Protein AF-A0A090RLM4-F1 (afdb_monomer)

Secondary structure (DSSP, 8-state):
---HHHHHHHHHHHHHS-SSPP-EEEES-BTTB--HHHHHHHHHHHHHTT---EEEEESS-B-SSSS-TTGGGTSSPP-HHHHHHHHHH-TTSEEEEESS--SHHHHHHHHTTSSEEE--HHHHH-HHHHHHHHHHHHHHTT-

Mean predicted aligned error: 5.36 Å

Foldseek 3Di:
DVCLLVLLVVLQVVVVPDPDADEEEDECEEDVGRDLVSNLVSVCSNCPSSVHQEYEYEQFYAYPPDDDPVCRQPPTDGDLVSQLVSCVVCVRGAYEYEHDDAAPVSQVV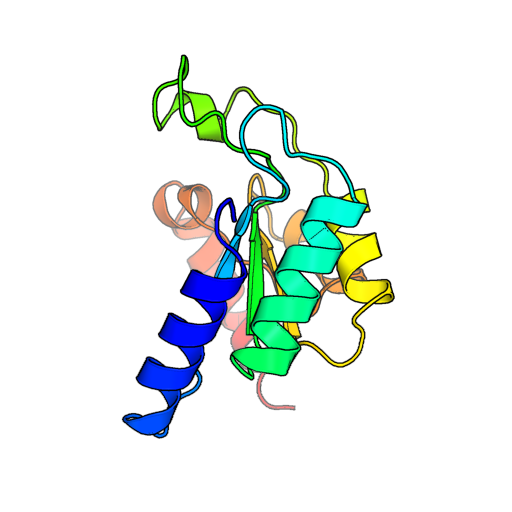SVVRHNYYDYDPNCVPPVVRVVVCCVVVVVVVPD

pLDDT: mean 90.66, std 17.16, range [28.94, 98.81]

Organism: NCBI:txid754436

Sequence (143 aa):
MGEAELVAQGVAAMREVVDIPVSVKTRIGIDDQDSYEFLTDFIGIVSEKGGCKDFTIHARKAWLSGLSPKENREIPPLDYPRVYQLKRDFPHLTMAINGGVKTMEEIEAHLQHMDGVMVGREAYQNLTCWLKSTSACLAAAIR

Radius of gyration: 16.02 Å; Cα contacts (8 Å, |Δi|>4): 186; chains: 1; bounding box: 34×42×39 Å

InterPro domains:
  IPR004653 tRNA-dihydrouridine(20/20a) synthase [PTHR42907] (1-138)
  IPR013785 Aldolase-type TIM barrel [G3DSA:3.20.20.70] (1-135)
  IPR035587 DUS-like, FMN-binding domain [PF01207] (1-126)
  IPR035587 DUS-like, FMN-binding domain [cd02801] (1-126)

Nearest PDB structures (foldseek):
  3b0u-assembly2_Y  TM=9.809E-01  e=3.619E-13  Thermus thermophilus HB8
  3b0p-assembly1_A  TM=9.594E-01  e=2.496E-10  Thermus thermophilus HB8
  4naf-assembly1_A  TM=6.477E-01  e=1.580E-03  Geobacillus kaustophilus HTA426
  4naf-assembly1_B  TM=6.322E-01  e=4.449E-03  Geobacillus kaustophilus HTA426
  6qky-assembly3_F  TM=3.518E-01  e=2.183E-03  Streptococcus pneumoniae

Solvent-accessible surface area (backbone atoms only — not comparable to full-atom values): 8134 Å² total; per-residue (Å²): 113,98,51,32,67,62,51,8,52,52,44,31,59,53,49,75,78,42,95,64,91,65,66,50,76,47,55,49,24,42,61,93,57,51,48,68,65,59,42,51,50,35,51,48,44,25,29,70,71,16,60,39,50,41,37,35,40,26,28,30,42,38,48,88,64,99,47,54,84,67,45,44,74,68,65,54,66,78,43,58,70,61,54,41,49,50,41,67,76,39,69,90,44,49,39,23,44,25,73,91,59,76,50,70,68,54,47,58,60,47,49,76,61,33,81,35,73,54,68,61,70,43,59,72,76,46,45,73,68,56,70,63,44,52,75,58,53,61,66,62,75,76,113

Structure (mmCIF, N/CA/C/O backbone):
data_AF-A0A090RLM4-F1
#
_entry.id   AF-A0A090RLM4-F1
#
loop_
_atom_site.group_PDB
_atom_site.id
_atom_site.type_symbol
_atom_site.label_atom_id
_atom_site.label_alt_id
_atom_site.label_comp_id
_atom_site.label_asym_id
_atom_site.label_entity_id
_atom_site.label_seq_id
_atom_site.pdbx_PDB_ins_code
_atom_site.Cartn_x
_atom_site.Cartn_y
_atom_site.Cartn_z
_atom_site.occupancy
_atom_site.B_iso_or_equiv
_atom_site.auth_seq_id
_atom_site.auth_comp_id
_atom_site.auth_asym_id
_atom_site.auth_atom_id
_atom_site.pdbx_PDB_model_num
ATOM 1 N N . MET A 1 1 ? -1.507 9.111 3.748 1.00 89.25 1 MET A N 1
ATOM 2 C CA . MET 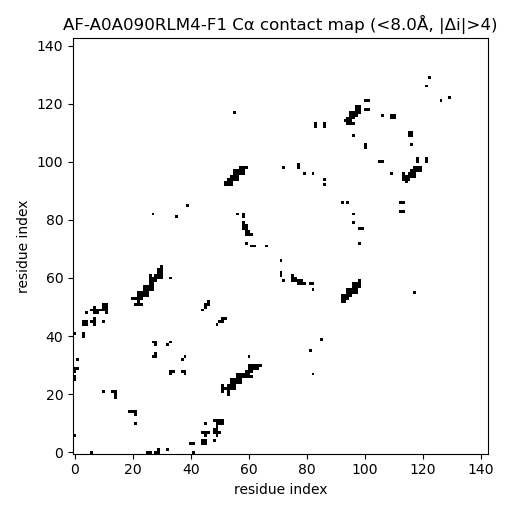A 1 1 ? -0.241 8.775 4.434 1.00 89.25 1 MET A CA 1
ATOM 3 C C . MET A 1 1 ? 0.229 9.908 5.320 1.00 89.25 1 MET A C 1
ATOM 5 O O . MET A 1 1 ? 0.384 9.647 6.495 1.00 89.25 1 MET A O 1
ATOM 9 N N . GLY A 1 2 ? 0.392 11.136 4.807 1.00 94.56 2 GLY A N 1
ATOM 10 C CA . GLY A 1 2 ? 0.899 12.263 5.612 1.00 94.56 2 GLY A CA 1
ATOM 11 C C . GLY A 1 2 ? 0.059 12.639 6.839 1.00 94.56 2 GLY A C 1
ATOM 12 O O . GLY A 1 2 ? 0.576 13.256 7.755 1.00 94.56 2 GLY A O 1
ATOM 13 N N . GLU A 1 3 ? -1.210 12.227 6.885 1.00 97.12 3 GLU A N 1
ATOM 14 C CA . GLU A 1 3 ? -2.111 12.465 8.017 1.00 97.12 3 GLU A CA 1
ATOM 15 C C . GLU A 1 3 ? -2.788 11.150 8.436 1.00 97.12 3 GLU A C 1
ATOM 17 O O . GLU A 1 3 ? -3.946 10.893 8.105 1.00 97.12 3 GLU A O 1
ATOM 22 N N . ALA A 1 4 ? -2.045 10.258 9.099 1.00 98.06 4 ALA A N 1
ATOM 23 C CA . ALA A 1 4 ? -2.534 8.925 9.477 1.00 98.06 4 ALA A CA 1
ATOM 24 C C . ALA A 1 4 ? -3.799 8.974 10.357 1.00 98.06 4 ALA A C 1
ATOM 26 O O . ALA A 1 4 ? -4.753 8.241 10.102 1.00 98.06 4 ALA A O 1
ATOM 27 N N . GLU A 1 5 ? -3.836 9.880 11.339 1.00 98.50 5 GLU A N 1
ATOM 28 C CA . GLU A 1 5 ? -4.982 10.071 12.241 1.00 98.50 5 GLU A CA 1
ATOM 29 C C . GLU A 1 5 ? -6.250 10.487 11.490 1.00 98.50 5 GLU A C 1
ATOM 31 O O . GLU A 1 5 ? -7.321 9.930 11.724 1.00 98.50 5 GLU A O 1
ATOM 36 N N . LEU A 1 6 ? -6.127 11.423 10.543 1.00 98.62 6 LEU A N 1
ATOM 37 C CA . LEU A 1 6 ? -7.262 11.872 9.739 1.00 98.62 6 LEU A CA 1
ATOM 38 C C . LEU A 1 6 ? -7.799 10.734 8.863 1.00 98.62 6 LEU A C 1
ATOM 40 O O . LEU A 1 6 ? -9.011 10.556 8.741 1.00 98.62 6 LEU A O 1
ATOM 44 N N . VAL A 1 7 ? -6.907 9.921 8.288 1.00 98.56 7 VAL A N 1
ATOM 45 C CA . VAL A 1 7 ? -7.312 8.728 7.530 1.00 98.56 7 VAL A CA 1
ATOM 46 C C . VAL A 1 7 ? -8.046 7.736 8.432 1.00 98.56 7 VAL A C 1
ATOM 48 O O . VAL A 1 7 ? -9.090 7.226 8.033 1.00 98.56 7 VAL A O 1
ATOM 51 N N . ALA A 1 8 ? -7.549 7.481 9.644 1.00 98.75 8 ALA A N 1
ATOM 52 C CA . ALA A 1 8 ? -8.196 6.573 10.586 1.00 98.75 8 ALA A CA 1
ATOM 53 C C . ALA A 1 8 ? -9.603 7.050 10.978 1.00 98.75 8 ALA A C 1
ATOM 55 O O . ALA A 1 8 ? -10.542 6.256 10.946 1.00 98.75 8 ALA A O 1
ATOM 56 N N . GLN A 1 9 ? -9.768 8.346 11.262 1.00 98.69 9 GLN A N 1
ATOM 57 C CA . GLN A 1 9 ? -11.076 8.954 11.534 1.00 98.69 9 GLN A CA 1
ATOM 58 C C . GLN A 1 9 ? -12.030 8.798 10.345 1.00 98.69 9 GLN A C 1
ATOM 60 O O . GLN A 1 9 ? -13.179 8.400 10.526 1.00 98.69 9 GLN A O 1
ATOM 65 N N . GLY A 1 10 ? -11.548 9.043 9.123 1.00 98.69 10 GLY A N 1
ATOM 66 C CA . GLY A 1 10 ? -12.342 8.848 7.910 1.00 98.69 10 GLY A CA 1
ATOM 67 C C . GLY A 1 10 ? -12.785 7.395 7.721 1.00 98.69 10 GLY A C 1
ATOM 68 O O . GLY A 1 10 ? -13.945 7.143 7.401 1.00 98.69 10 GLY A O 1
ATOM 69 N N . VAL A 1 11 ? -11.891 6.429 7.954 1.00 98.69 11 VAL A N 1
ATOM 70 C CA . VAL A 1 11 ? -12.230 4.999 7.871 1.00 98.69 11 VAL A CA 1
ATOM 71 C C . VAL A 1 11 ? -13.247 4.600 8.938 1.00 98.69 11 VAL A C 1
ATOM 73 O O . VAL A 1 11 ? -14.210 3.911 8.605 1.00 98.69 11 VAL A O 1
ATOM 76 N N . ALA A 1 12 ? -13.075 5.048 10.184 1.00 98.62 12 ALA A N 1
ATOM 77 C CA . ALA A 1 12 ? -14.036 4.789 11.254 1.00 98.62 12 ALA A CA 1
ATOM 78 C C . ALA A 1 12 ? -15.427 5.334 10.892 1.00 98.62 12 ALA A C 1
ATOM 80 O O . ALA A 1 12 ? -16.394 4.577 10.900 1.00 98.62 12 ALA A O 1
ATOM 81 N N . ALA A 1 13 ? -15.506 6.594 10.457 1.00 98.69 13 ALA A N 1
ATOM 82 C CA . ALA A 1 13 ? -16.765 7.229 10.073 1.00 98.69 13 ALA A CA 1
ATOM 83 C C . ALA A 1 13 ? -17.457 6.517 8.896 1.00 98.69 13 ALA A C 1
ATOM 85 O O . ALA A 1 13 ? -18.674 6.359 8.898 1.00 98.69 13 ALA A O 1
ATOM 86 N N . MET A 1 14 ? -16.699 6.043 7.896 1.00 98.69 14 MET A N 1
ATOM 87 C CA . MET A 1 14 ? -17.265 5.239 6.805 1.00 98.69 14 MET A CA 1
ATOM 88 C C . MET A 1 14 ? -17.836 3.913 7.319 1.00 98.69 14 MET A C 1
ATOM 90 O O . MET A 1 14 ? -18.934 3.535 6.923 1.00 98.69 14 MET A O 1
ATOM 94 N N . ARG A 1 15 ? -17.115 3.219 8.209 1.00 97.88 15 ARG A N 1
ATOM 95 C CA . ARG A 1 15 ? -17.534 1.926 8.777 1.00 97.88 15 ARG A CA 1
ATOM 96 C C . ARG A 1 15 ? -18.745 2.030 9.699 1.00 97.88 15 ARG A C 1
ATOM 98 O O . ARG A 1 15 ? -19.473 1.057 9.827 1.00 97.88 15 ARG A O 1
ATOM 105 N N . GLU A 1 16 ? -18.970 3.178 10.330 1.00 98.12 16 GLU A N 1
ATOM 106 C CA . GLU A 1 16 ? -20.150 3.403 11.176 1.00 98.12 16 GLU A CA 1
ATOM 107 C C . GLU A 1 16 ? -21.466 3.402 10.389 1.00 98.12 16 GLU A C 1
ATOM 109 O O . GLU A 1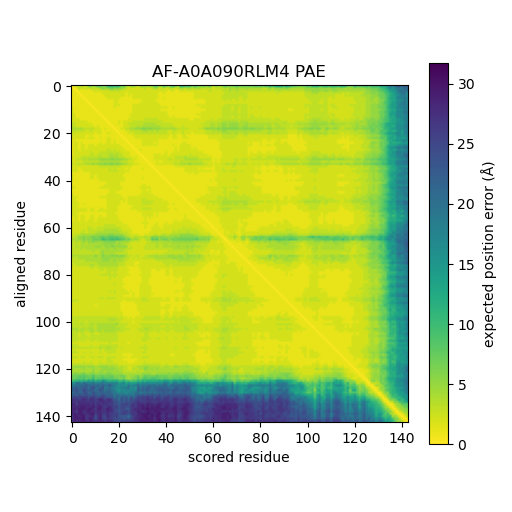 16 ? -22.523 3.158 10.968 1.00 98.12 16 GLU A O 1
ATOM 114 N N . VAL A 1 17 ? -21.419 3.674 9.081 1.00 98.31 17 VAL A N 1
ATOM 115 C CA . VAL A 1 17 ? -22.622 3.860 8.252 1.00 98.31 17 VAL A CA 1
ATOM 116 C C . VAL A 1 17 ? -22.803 2.796 7.169 1.00 98.31 17 VAL A C 1
ATOM 118 O O . VAL A 1 17 ? -23.759 2.880 6.397 1.00 98.31 17 VAL A O 1
ATOM 121 N N . VAL A 1 18 ? -21.911 1.801 7.087 1.00 98.00 18 VAL A N 1
ATOM 122 C CA . VAL A 1 18 ? -22.005 0.705 6.111 1.00 98.00 18 VAL A CA 1
ATOM 123 C C . VAL A 1 18 ? -21.706 -0.651 6.748 1.00 98.00 18 VAL A C 1
ATOM 125 O O . VAL A 1 18 ? -20.807 -0.774 7.572 1.00 98.00 18 VAL A O 1
ATOM 128 N N . ASP A 1 19 ? -22.397 -1.693 6.282 1.00 96.75 19 ASP A N 1
ATOM 129 C CA . ASP A 1 19 ? -22.150 -3.080 6.710 1.00 96.75 19 ASP A CA 1
ATOM 130 C C . ASP A 1 19 ? -21.083 -3.798 5.861 1.00 96.75 19 ASP A C 1
ATOM 132 O O . ASP A 1 19 ? -20.649 -4.904 6.184 1.00 96.75 19 ASP A O 1
ATOM 136 N N . ILE A 1 20 ? -20.666 -3.194 4.742 1.00 96.88 20 ILE A N 1
ATOM 137 C CA . ILE A 1 20 ? -19.645 -3.760 3.854 1.00 96.88 20 ILE A CA 1
ATOM 138 C C . ILE A 1 20 ? -18.225 -3.424 4.341 1.00 96.88 20 ILE A C 1
ATOM 140 O O . ILE A 1 20 ? -18.014 -2.371 4.946 1.00 96.88 20 ILE A O 1
ATOM 144 N N . PRO A 1 21 ? -17.216 -4.264 4.045 1.00 94.81 21 PRO A N 1
ATOM 145 C CA . PRO A 1 21 ? -15.837 -3.961 4.412 1.00 94.81 21 PRO A CA 1
ATOM 146 C C . PRO A 1 21 ? -15.337 -2.645 3.801 1.00 94.81 21 PRO A C 1
ATOM 148 O O . PRO A 1 21 ? -15.489 -2.396 2.603 1.00 94.81 21 PRO A O 1
ATOM 151 N N . VAL A 1 22 ? -14.675 -1.827 4.622 1.00 97.94 22 VAL A N 1
ATOM 152 C CA . VAL A 1 22 ? -13.955 -0.622 4.188 1.00 97.94 22 VAL A CA 1
ATOM 153 C C . VAL A 1 22 ? -12.460 -0.933 4.184 1.00 97.94 22 VAL A C 1
ATOM 155 O O . VAL A 1 22 ? -11.878 -1.218 5.229 1.00 97.94 22 VAL A O 1
ATOM 158 N N . SER A 1 23 ? -11.846 -0.872 3.001 1.00 98.00 23 SER A N 1
ATOM 159 C CA . SER A 1 23 ? -10.419 -1.157 2.788 1.00 98.00 23 SER A CA 1
ATOM 160 C C . SER A 1 23 ? -9.616 0.109 2.482 1.00 98.00 23 SER A C 1
ATOM 162 O O . SER A 1 23 ? -10.163 1.074 1.941 1.00 98.00 23 SER A O 1
ATOM 164 N N . VAL A 1 24 ? -8.304 0.086 2.731 1.00 98.69 24 VAL A N 1
ATOM 165 C CA . VAL A 1 24 ? -7.397 1.197 2.399 1.00 98.69 24 VAL A CA 1
ATOM 166 C C . VAL A 1 24 ? -6.358 0.773 1.368 1.00 98.69 24 VAL A C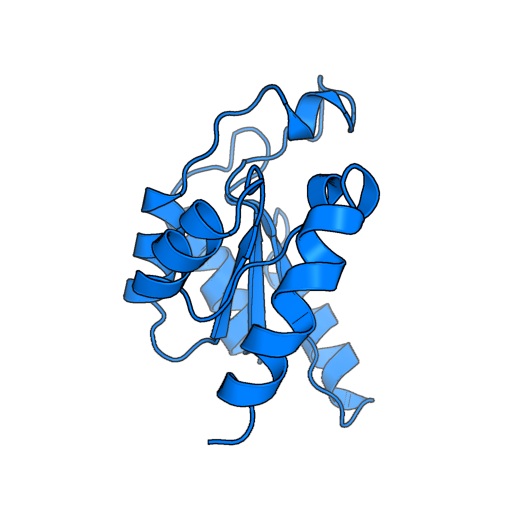 1
ATOM 168 O O . VAL A 1 24 ? -5.589 -0.166 1.563 1.00 98.69 24 VAL A O 1
ATOM 171 N N . LYS A 1 25 ? -6.264 1.527 0.270 1.00 98.56 25 LYS A N 1
ATOM 172 C CA . LYS A 1 25 ? -5.173 1.399 -0.701 1.00 98.56 25 LYS A CA 1
ATOM 173 C C . LYS A 1 25 ? -4.175 2.534 -0.524 1.00 98.56 25 LYS A C 1
ATOM 175 O O . LYS A 1 25 ? -4.541 3.701 -0.631 1.00 98.56 25 LYS A O 1
ATOM 180 N N . THR A 1 26 ? -2.906 2.200 -0.323 1.00 98.31 26 THR A N 1
ATOM 181 C CA . THR A 1 26 ? -1.850 3.189 -0.067 1.00 98.31 26 THR A CA 1
ATOM 182 C C . THR A 1 26 ? -0.554 2.867 -0.814 1.00 98.31 26 THR A C 1
ATOM 184 O O . THR A 1 26 ? -0.466 1.882 -1.550 1.00 98.31 26 THR A O 1
ATOM 187 N N . ARG A 1 27 ? 0.441 3.743 -0.683 1.00 98.31 27 ARG A N 1
ATOM 188 C CA . ARG A 1 27 ? 1.828 3.555 -1.127 1.00 98.31 27 ARG A CA 1
ATOM 189 C C . ARG A 1 27 ? 2.722 3.222 0.071 1.00 98.31 27 ARG A C 1
ATOM 191 O O . ARG A 1 27 ? 2.264 3.240 1.205 1.00 98.31 27 ARG A O 1
ATOM 198 N N . ILE A 1 28 ? 3.990 2.917 -0.187 1.00 98.50 28 ILE A N 1
ATOM 199 C CA . ILE A 1 28 ? 4.987 2.623 0.864 1.00 98.50 28 ILE A CA 1
ATOM 200 C C . ILE A 1 28 ? 5.677 3.871 1.442 1.00 98.50 28 ILE A C 1
ATOM 202 O O . ILE A 1 28 ? 6.553 3.744 2.288 1.00 98.50 28 ILE A O 1
ATOM 206 N N . GLY A 1 29 ? 5.321 5.064 0.961 1.00 98.12 29 GLY A N 1
ATOM 207 C CA . GLY A 1 29 ? 5.893 6.338 1.393 1.00 98.12 29 GLY A CA 1
ATOM 208 C C . GLY A 1 29 ? 5.429 7.500 0.515 1.00 98.12 29 GLY A C 1
ATOM 209 O O . GLY A 1 29 ? 4.895 7.278 -0.584 1.00 98.12 29 GLY A O 1
ATOM 210 N N . ILE A 1 30 ? 5.643 8.726 0.986 1.00 97.50 30 ILE A N 1
ATOM 211 C CA . ILE A 1 30 ? 5.392 9.974 0.253 1.00 97.50 30 ILE A CA 1
ATOM 212 C C . ILE A 1 30 ? 6.559 10.945 0.443 1.00 97.50 30 ILE A C 1
ATOM 214 O O . ILE A 1 30 ? 7.023 11.101 1.563 1.00 97.50 30 ILE A O 1
ATOM 218 N N . ASP A 1 31 ? 7.014 11.601 -0.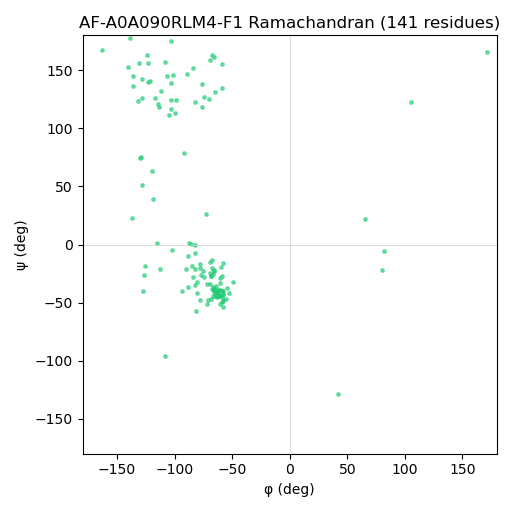626 1.00 95.88 31 ASP A N 1
ATOM 219 C CA . ASP A 1 31 ? 8.136 12.554 -0.603 1.00 95.88 31 ASP A CA 1
ATOM 220 C C . ASP A 1 31 ? 9.291 12.028 0.269 1.00 95.88 31 ASP A C 1
ATOM 222 O O . ASP A 1 31 ? 9.672 10.874 0.106 1.00 95.88 31 ASP A O 1
ATOM 226 N N . ASP A 1 32 ? 9.816 12.792 1.224 1.00 95.06 32 ASP A N 1
ATOM 227 C CA . ASP A 1 32 ? 10.897 12.340 2.118 1.00 95.06 32 ASP A CA 1
ATOM 228 C C . ASP A 1 32 ? 10.415 11.502 3.322 1.00 95.06 32 ASP A C 1
ATOM 230 O O . ASP A 1 32 ? 11.215 11.026 4.123 1.00 95.06 32 ASP A O 1
ATOM 234 N N . GLN A 1 33 ? 9.104 11.282 3.449 1.00 96.12 33 GLN A N 1
ATOM 235 C CA . GLN A 1 33 ? 8.504 10.386 4.439 1.00 96.12 33 GLN A CA 1
ATOM 236 C C . GLN A 1 33 ? 8.349 8.981 3.839 1.00 96.12 33 GLN A C 1
ATOM 238 O O . GLN A 1 33 ? 7.276 8.574 3.379 1.00 96.12 33 GLN A O 1
ATOM 243 N N . ASP A 1 34 ? 9.450 8.234 3.798 1.00 95.62 34 ASP A N 1
ATOM 244 C CA . ASP A 1 34 ? 9.504 6.887 3.221 1.00 95.62 34 ASP A CA 1
ATOM 245 C C . ASP A 1 34 ? 10.295 5.875 4.063 1.00 95.62 34 ASP A C 1
ATOM 247 O O . ASP A 1 34 ? 10.733 4.844 3.543 1.00 95.62 34 ASP A O 1
ATOM 251 N N . SER A 1 35 ? 10.449 6.126 5.365 1.00 98.12 35 SER A N 1
ATOM 252 C CA . SER A 1 35 ? 11.012 5.138 6.287 1.00 98.12 35 SER A CA 1
ATOM 253 C C . SER A 1 35 ? 10.058 3.953 6.485 1.00 98.12 35 SER A C 1
ATOM 255 O O . SER A 1 35 ? 8.853 4.033 6.233 1.00 98.12 35 SER A O 1
ATOM 257 N N . TYR A 1 36 ? 10.603 2.818 6.931 1.00 98.50 36 TYR A N 1
ATOM 258 C CA . TYR A 1 36 ? 9.771 1.662 7.268 1.00 98.50 36 TYR A CA 1
ATOM 259 C C . TYR A 1 36 ? 8.869 1.947 8.475 1.00 98.50 36 TYR A C 1
ATOM 261 O O . TYR A 1 36 ? 7.688 1.629 8.423 1.00 98.50 36 TYR A O 1
ATOM 269 N N . GLU A 1 37 ? 9.402 2.630 9.491 1.00 98.56 37 GLU A N 1
ATOM 270 C CA . GLU A 1 37 ? 8.660 3.093 10.671 1.00 98.56 37 GLU A CA 1
ATOM 271 C C . GLU A 1 37 ? 7.452 3.955 10.282 1.00 98.56 37 GLU A C 1
ATOM 273 O O . GLU A 1 37 ? 6.332 3.675 10.693 1.00 98.56 37 GLU A O 1
A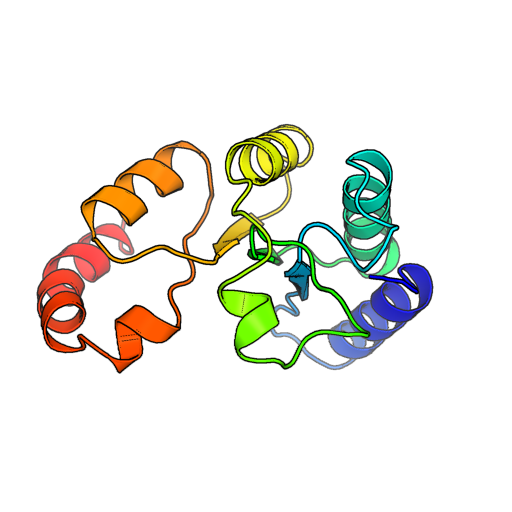TOM 278 N N . PHE A 1 38 ? 7.637 4.916 9.371 1.00 98.50 38 PHE A N 1
ATOM 279 C CA . PHE A 1 38 ? 6.539 5.744 8.867 1.00 98.50 38 PHE A CA 1
ATOM 280 C C . PHE A 1 38 ? 5.414 4.909 8.234 1.00 98.50 38 PHE A C 1
ATOM 282 O O . PHE A 1 38 ? 4.227 5.194 8.414 1.00 98.50 38 PHE A O 1
ATOM 289 N N . LEU A 1 39 ? 5.774 3.864 7.484 1.00 98.62 39 LEU A N 1
ATOM 290 C CA . LEU A 1 39 ? 4.802 2.951 6.890 1.00 98.62 39 LEU A CA 1
ATOM 291 C C . LEU A 1 39 ? 4.090 2.112 7.959 1.00 98.62 39 LEU A C 1
ATOM 293 O O . LEU A 1 39 ? 2.865 1.994 7.902 1.00 98.62 39 LEU A O 1
ATOM 297 N N . THR A 1 40 ? 4.820 1.533 8.913 1.00 98.69 40 THR A N 1
ATOM 298 C CA . THR A 1 40 ? 4.228 0.703 9.971 1.00 98.69 40 THR A CA 1
ATOM 299 C C . THR A 1 40 ? 3.332 1.516 10.897 1.00 98.69 40 THR A C 1
ATOM 301 O O . THR A 1 40 ? 2.243 1.049 11.221 1.00 98.69 40 THR A O 1
ATOM 304 N N . ASP A 1 41 ? 3.716 2.749 11.231 1.00 98.56 41 ASP A N 1
ATOM 305 C CA . ASP A 1 41 ? 2.912 3.667 12.042 1.00 98.56 41 ASP A CA 1
ATOM 306 C C . ASP A 1 41 ? 1.604 4.017 11.338 1.00 98.56 41 ASP A C 1
ATOM 308 O O . ASP A 1 41 ? 0.527 3.940 11.930 1.00 98.56 41 ASP A O 1
ATOM 312 N N . PHE A 1 42 ? 1.670 4.333 10.039 1.00 98.81 42 PHE A N 1
ATOM 313 C CA . PHE A 1 42 ? 0.474 4.593 9.243 1.00 98.81 42 PHE A CA 1
ATOM 314 C C . PHE A 1 42 ? -0.484 3.391 9.251 1.00 98.81 42 PHE A C 1
ATOM 316 O O . PHE A 1 42 ? -1.687 3.562 9.454 1.00 98.81 42 PHE A O 1
ATOM 323 N N . ILE A 1 43 ? 0.035 2.179 9.036 1.00 98.75 43 ILE A N 1
ATOM 324 C CA . ILE A 1 43 ? -0.777 0.954 9.013 1.00 98.75 43 ILE A CA 1
ATOM 325 C C . ILE A 1 43 ? -1.366 0.657 10.394 1.00 98.75 43 ILE A C 1
ATOM 327 O O . ILE A 1 43 ? -2.562 0.373 10.483 1.00 98.75 43 ILE A O 1
ATOM 331 N N . GLY A 1 44 ? -0.567 0.778 11.457 1.00 98.69 44 GLY A N 1
ATOM 332 C CA . GLY A 1 44 ? -0.999 0.594 12.841 1.00 98.69 44 GLY A CA 1
ATOM 333 C C . GLY A 1 44 ? -2.128 1.550 13.213 1.00 98.69 44 GLY A C 1
ATOM 334 O O . GLY A 1 44 ? -3.213 1.100 13.573 1.00 98.69 44 GLY A O 1
ATOM 335 N N . ILE A 1 45 ? -1.940 2.857 13.009 1.00 98.81 45 ILE A N 1
ATOM 336 C CA . ILE A 1 45 ? -2.942 3.887 13.332 1.00 98.81 45 ILE A CA 1
ATOM 337 C C . ILE A 1 45 ? -4.261 3.639 12.588 1.00 98.81 45 ILE A C 1
ATOM 339 O O . ILE A 1 45 ? -5.336 3.647 13.191 1.00 98.81 45 ILE A O 1
ATOM 343 N N . VAL A 1 46 ? -4.200 3.388 11.278 1.00 98.81 46 VAL A N 1
ATOM 344 C CA . VAL A 1 46 ? -5.402 3.179 10.455 1.00 98.81 46 VAL A CA 1
ATOM 345 C C . VAL A 1 46 ? -6.104 1.858 10.797 1.00 98.81 46 VAL A C 1
ATOM 347 O O . VAL A 1 46 ? -7.337 1.793 10.775 1.00 98.81 46 VAL A O 1
ATOM 350 N N . SER A 1 47 ? -5.350 0.817 11.153 1.00 98.62 47 SER A N 1
ATOM 351 C CA . SER A 1 47 ? -5.897 -0.468 11.600 1.00 98.62 47 SER A CA 1
ATOM 352 C C . SER A 1 47 ? -6.526 -0.386 12.990 1.00 98.62 47 SER A C 1
ATOM 354 O O . SER A 1 47 ? -7.643 -0.858 13.183 1.00 98.62 47 SER A O 1
ATOM 356 N N . GLU A 1 48 ? -5.843 0.212 13.962 1.00 98.44 48 GLU A N 1
ATOM 357 C CA . GLU A 1 48 ? -6.263 0.214 15.366 1.00 98.44 48 GLU A CA 1
ATOM 358 C C . GLU A 1 48 ? -7.381 1.222 15.623 1.00 98.44 48 GLU A C 1
ATOM 360 O O . GLU A 1 48 ? -8.398 0.872 16.219 1.00 98.44 48 GLU A O 1
ATOM 365 N N . LYS A 1 49 ? -7.228 2.460 15.136 1.00 98.31 49 LYS A N 1
ATOM 366 C CA . LYS A 1 49 ? -8.201 3.538 15.374 1.00 98.31 49 LYS A CA 1
ATOM 367 C C . LYS A 1 49 ? -9.311 3.568 14.329 1.00 98.31 49 LYS A C 1
ATOM 369 O O . LYS A 1 49 ? -10.457 3.841 14.664 1.00 98.31 49 LYS A O 1
ATOM 374 N N . GLY A 1 50 ? -8.983 3.272 13.070 1.00 97.94 50 GLY A N 1
ATOM 375 C CA . GLY A 1 50 ? -9.975 3.173 11.994 1.00 97.94 50 GLY A CA 1
ATOM 376 C C . GLY A 1 50 ? -10.687 1.818 11.955 1.00 97.94 50 GLY A C 1
ATOM 377 O O . GLY A 1 50 ? -11.777 1.691 11.394 1.00 97.94 50 GLY A O 1
ATOM 378 N N . GLY A 1 51 ? -10.080 0.782 12.543 1.00 98.06 51 GLY A N 1
ATOM 379 C CA . GLY A 1 51 ? -10.546 -0.602 12.460 1.00 98.06 51 GLY A CA 1
ATOM 380 C C . GLY A 1 51 ? -10.478 -1.195 11.049 1.00 98.06 51 GLY A C 1
ATOM 381 O O . GLY A 1 51 ? -11.191 -2.156 10.761 1.00 98.06 51 GLY A O 1
ATOM 382 N N . CYS A 1 52 ? -9.640 -0.633 10.169 1.00 98.44 52 CYS A N 1
ATOM 383 C CA . CYS A 1 52 ? -9.371 -1.185 8.842 1.00 98.44 52 CYS A CA 1
ATOM 384 C C . CYS A 1 52 ? -8.672 -2.544 8.963 1.00 98.44 52 CYS A C 1
ATOM 386 O O . CYS A 1 52 ? -7.682 -2.661 9.684 1.00 98.44 52 CYS A O 1
ATOM 388 N N . LYS A 1 53 ? -9.149 -3.561 8.240 1.00 98.31 53 LYS A N 1
ATOM 389 C CA . LYS A 1 53 ? -8.527 -4.899 8.222 1.00 98.31 53 LYS A CA 1
ATOM 390 C C . LYS A 1 53 ? -7.909 -5.274 6.881 1.00 98.31 53 LYS A C 1
ATOM 392 O O . LYS A 1 53 ? -6.992 -6.090 6.858 1.00 98.31 53 LYS A O 1
ATOM 397 N N . ASP A 1 54 ? -8.344 -4.621 5.807 1.00 98.44 54 ASP A N 1
ATOM 398 C CA . ASP A 1 54 ? -7.932 -4.926 4.442 1.00 98.44 54 ASP A CA 1
ATOM 399 C C . ASP A 1 54 ? -7.129 -3.774 3.842 1.00 98.44 54 ASP A C 1
ATOM 401 O O . ASP A 1 54 ? -7.613 -2.644 3.709 1.00 98.44 54 ASP A O 1
ATOM 405 N N . PHE A 1 55 ? -5.893 -4.068 3.446 1.00 98.81 55 PHE A N 1
ATOM 406 C CA . PHE A 1 55 ? -4.985 -3.096 2.858 1.00 98.81 55 PHE A CA 1
ATOM 407 C C . PHE A 1 55 ? -4.506 -3.541 1.481 1.00 98.81 55 PHE A C 1
ATOM 409 O O . PHE A 1 55 ? -4.157 -4.695 1.254 1.00 98.81 55 PHE A O 1
ATOM 416 N N . THR A 1 56 ? -4.417 -2.602 0.543 1.00 98.75 56 THR A N 1
ATOM 417 C CA . THR A 1 56 ? -3.673 -2.809 -0.704 1.00 98.75 56 THR A CA 1
ATOM 418 C C . THR A 1 56 ? -2.470 -1.880 -0.746 1.00 98.75 56 THR A C 1
ATOM 420 O O . THR A 1 56 ? -2.617 -0.656 -0.782 1.00 98.75 56 THR A O 1
ATOM 423 N N . ILE A 1 57 ? -1.271 -2.450 -0.800 1.00 98.75 57 ILE A N 1
ATOM 424 C CA . ILE A 1 57 ? -0.017 -1.704 -0.726 1.00 98.75 57 ILE A CA 1
ATOM 425 C C . ILE A 1 57 ? 0.617 -1.627 -2.110 1.00 98.75 57 ILE A C 1
ATOM 427 O O . ILE A 1 57 ? 1.085 -2.620 -2.666 1.00 98.75 57 ILE A O 1
ATOM 431 N N . HIS A 1 58 ? 0.654 -0.426 -2.683 1.00 98.56 58 HIS A N 1
ATOM 432 C CA . HIS A 1 58 ? 1.449 -0.175 -3.875 1.00 98.56 58 HIS A CA 1
ATOM 433 C C . HIS A 1 58 ? 2.922 -0.059 -3.480 1.00 98.56 58 HIS A C 1
ATOM 435 O O . HIS A 1 58 ? 3.309 0.880 -2.785 1.00 98.56 58 HIS A O 1
ATOM 441 N N . ALA A 1 59 ? 3.761 -0.950 -4.003 1.00 98.50 59 ALA A N 1
ATOM 442 C CA . ALA A 1 59 ? 5.174 -1.092 -3.647 1.00 98.50 59 ALA A CA 1
ATOM 443 C C . ALA A 1 59 ? 6.093 0.033 -4.177 1.00 98.50 59 ALA A C 1
ATOM 445 O O . ALA A 1 59 ? 7.269 -0.192 -4.414 1.00 98.50 59 ALA A O 1
ATOM 446 N N . ARG A 1 60 ? 5.571 1.244 -4.414 1.00 98.06 60 ARG A N 1
ATOM 447 C CA . ARG A 1 60 ? 6.353 2.442 -4.782 1.00 98.06 60 ARG A CA 1
ATOM 448 C C . ARG A 1 60 ? 5.963 3.578 -3.855 1.00 98.06 60 ARG A C 1
ATOM 450 O O . ARG A 1 60 ? 4.772 3.735 -3.585 1.00 98.06 60 ARG A O 1
ATOM 457 N N . LYS A 1 61 ? 6.919 4.413 -3.449 1.00 97.50 61 LYS A N 1
ATOM 458 C CA . LYS A 1 61 ? 6.604 5.720 -2.852 1.00 97.50 61 LYS A CA 1
ATOM 459 C C . LYS A 1 61 ? 5.938 6.639 -3.880 1.00 97.50 61 LYS A C 1
ATOM 461 O O . LYS A 1 61 ? 6.010 6.368 -5.082 1.00 97.50 61 LYS A O 1
ATOM 466 N N . ALA A 1 62 ? 5.264 7.691 -3.436 1.00 97.31 62 ALA A N 1
ATOM 467 C CA . ALA A 1 62 ? 4.847 8.791 -4.308 1.00 97.31 62 ALA A CA 1
ATOM 468 C C . ALA A 1 62 ? 5.708 10.026 -4.057 1.00 97.31 62 ALA A C 1
ATOM 470 O O . ALA A 1 62 ? 6.069 10.302 -2.924 1.00 97.31 62 ALA A O 1
ATOM 471 N N . TRP A 1 63 ? 5.971 10.779 -5.112 1.00 96.44 63 TRP A N 1
ATOM 472 C CA . TRP A 1 63 ? 6.396 12.169 -5.038 1.00 96.44 63 TRP A CA 1
ATOM 473 C C . TRP A 1 63 ? 5.167 13.033 -5.296 1.00 96.44 63 TRP A C 1
ATOM 475 O O . TRP A 1 63 ? 4.591 12.971 -6.386 1.00 96.44 63 TRP A O 1
ATOM 485 N N . LEU A 1 64 ? 4.709 13.767 -4.287 1.00 94.00 64 LEU A N 1
ATOM 486 C CA . LEU A 1 64 ? 3.531 14.632 -4.390 1.00 94.00 64 LEU A CA 1
ATOM 487 C C . LEU A 1 64 ? 3.859 15.939 -5.117 1.00 94.00 64 LEU A C 1
ATOM 489 O O . LEU A 1 64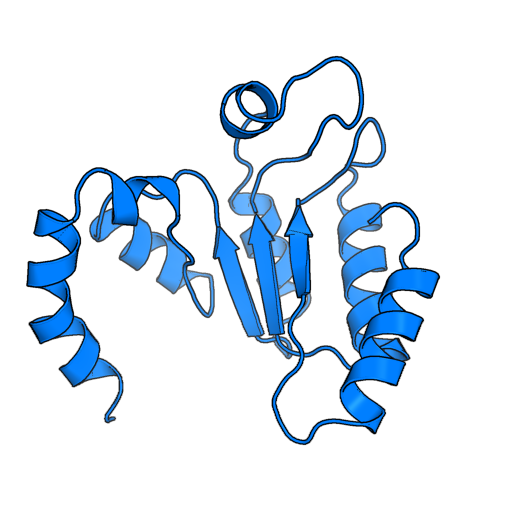 ? 2.965 16.584 -5.663 1.00 94.00 64 LEU A O 1
ATOM 493 N N . SER A 1 65 ? 5.143 16.293 -5.174 1.00 91.19 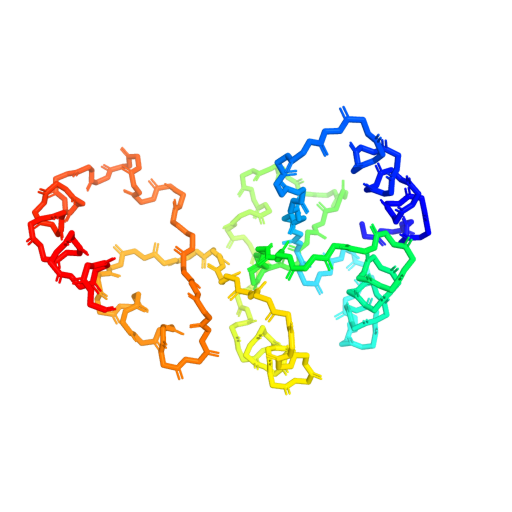65 SER A N 1
ATOM 494 C CA . SER A 1 65 ? 5.671 17.399 -5.967 1.00 91.19 65 SER A CA 1
ATOM 495 C C . SER A 1 65 ? 6.751 16.919 -6.943 1.00 91.19 65 SER A C 1
ATOM 497 O O . SER A 1 65 ? 7.364 15.870 -6.760 1.00 91.19 65 SER A O 1
ATOM 499 N N . GLY A 1 66 ? 6.960 17.664 -8.028 1.00 93.38 66 GLY A N 1
ATOM 500 C CA . GLY A 1 66 ? 8.047 17.419 -8.983 1.00 93.38 66 GLY A CA 1
ATOM 501 C C . GLY A 1 66 ? 7.812 16.315 -10.021 1.00 93.38 66 GLY A C 1
ATOM 502 O O . GLY A 1 66 ? 8.431 16.378 -11.077 1.00 93.38 66 GLY A O 1
ATOM 503 N N . LEU A 1 67 ? 6.906 15.358 -9.789 1.00 95.19 67 LEU A N 1
ATOM 504 C CA . LEU A 1 67 ? 6.568 14.305 -10.759 1.00 95.19 67 LEU A CA 1
ATOM 505 C C . LEU A 1 67 ? 5.083 14.302 -11.134 1.00 95.19 67 LEU A C 1
ATOM 507 O O . LEU A 1 67 ? 4.200 14.395 -10.281 1.00 95.19 67 LEU A O 1
ATOM 511 N N . SER A 1 68 ? 4.789 14.067 -12.410 1.00 95.25 68 SER A N 1
ATOM 512 C CA . SER A 1 68 ? 3.427 13.810 -12.882 1.00 95.25 68 SER A CA 1
ATOM 513 C C . SER A 1 68 ? 2.871 12.472 -12.357 1.00 95.25 68 SER A C 1
ATOM 515 O O . SER A 1 68 ? 3.625 11.569 -11.971 1.00 95.25 68 SER A O 1
ATOM 517 N N . PRO A 1 69 ? 1.541 12.251 -12.409 1.00 92.44 69 PRO A N 1
ATOM 518 C CA . PRO A 1 69 ? 0.943 10.959 -12.059 1.00 92.44 69 PRO A CA 1
ATOM 519 C C . PRO A 1 69 ? 1.443 9.775 -12.904 1.00 92.44 69 PRO A C 1
ATOM 521 O O . PRO A 1 69 ? 1.420 8.626 -12.453 1.00 92.44 69 PRO A O 1
ATOM 524 N N . LYS A 1 70 ? 1.882 10.013 -14.148 1.00 92.69 70 LYS A N 1
ATOM 525 C CA . LYS A 1 70 ? 2.483 8.965 -14.986 1.00 92.69 70 LYS A CA 1
ATOM 526 C C . LYS A 1 70 ? 3.874 8.605 -14.475 1.00 92.69 70 LYS A C 1
ATOM 528 O O . LYS A 1 70 ? 4.122 7.433 -14.199 1.00 92.69 70 LYS A O 1
ATOM 533 N N . GLU A 1 71 ? 4.720 9.605 -14.266 1.00 95.69 71 GLU A N 1
ATOM 534 C CA . GLU A 1 71 ? 6.086 9.432 -13.763 1.00 95.69 71 GLU A CA 1
ATOM 535 C C . GLU A 1 71 ? 6.105 8.781 -12.380 1.00 95.69 71 GLU A C 1
ATOM 537 O O . GLU A 1 71 ? 6.865 7.848 -12.144 1.00 95.69 71 GLU A O 1
ATOM 542 N N . ASN A 1 72 ? 5.171 9.141 -11.501 1.00 94.81 72 ASN A N 1
ATOM 543 C CA . ASN A 1 72 ? 4.983 8.502 -10.197 1.00 94.81 72 ASN A CA 1
ATOM 544 C C . ASN A 1 72 ? 4.705 6.988 -10.250 1.00 94.81 72 ASN A C 1
ATOM 546 O O . ASN A 1 72 ? 4.762 6.300 -9.226 1.00 94.81 72 ASN A O 1
ATOM 550 N N . ARG A 1 73 ? 4.342 6.443 -11.414 1.00 91.94 73 ARG A N 1
ATOM 551 C CA . ARG A 1 73 ? 4.115 5.004 -11.623 1.00 91.94 73 ARG A CA 1
ATOM 552 C C . ARG A 1 73 ? 5.277 4.305 -12.328 1.00 91.94 73 ARG A C 1
ATOM 554 O O . ARG A 1 73 ? 5.192 3.093 -12.534 1.00 91.94 73 ARG A O 1
ATOM 561 N N . GLU A 1 74 ? 6.296 5.046 -12.748 1.00 91.69 74 GLU A N 1
ATOM 562 C CA . GLU A 1 74 ? 7.375 4.565 -13.621 1.00 91.69 74 GLU A CA 1
ATOM 563 C C . GLU A 1 74 ? 8.762 4.859 -13.034 1.00 91.69 74 GLU A C 1
ATOM 565 O O . GLU A 1 74 ? 9.609 3.966 -13.042 1.00 91.69 74 GLU A O 1
ATOM 570 N N . ILE A 1 75 ? 8.962 6.031 -12.423 1.00 95.50 75 ILE A N 1
ATOM 571 C CA . ILE A 1 75 ? 10.261 6.497 -11.921 1.00 95.50 75 ILE A CA 1
ATOM 572 C C . ILE A 1 75 ? 10.626 5.907 -10.544 1.00 95.50 75 ILE A C 1
ATOM 574 O O . ILE A 1 75 ? 11.659 5.246 -10.467 1.00 95.50 75 ILE A O 1
ATOM 578 N N . PRO A 1 76 ? 9.837 6.055 -9.453 1.00 96.88 76 PRO A N 1
ATOM 579 C CA . PRO A 1 76 ? 10.292 5.616 -8.125 1.00 96.88 76 PRO A CA 1
ATOM 580 C C . PRO A 1 76 ? 10.355 4.091 -8.054 1.00 96.88 76 PRO A C 1
ATOM 582 O O . PRO A 1 76 ? 9.329 3.485 -8.342 1.00 96.88 76 PRO A O 1
ATOM 585 N N . PRO A 1 77 ? 11.472 3.446 -7.698 1.00 97.44 77 PRO A N 1
ATOM 586 C CA . PRO A 1 77 ? 11.617 1.995 -7.830 1.00 97.44 77 PRO A CA 1
ATOM 587 C C . PRO A 1 77 ? 10.565 1.207 -7.033 1.00 97.44 77 PRO A C 1
ATOM 589 O O . PRO A 1 77 ? 9.993 1.702 -6.061 1.00 97.44 77 PRO A O 1
ATOM 592 N N . LEU A 1 78 ? 10.304 -0.027 -7.475 1.00 98.31 78 LEU A N 1
ATOM 593 C CA . LEU A 1 78 ? 9.490 -0.984 -6.721 1.00 98.31 78 LEU A CA 1
ATOM 594 C C . LEU A 1 78 ? 10.303 -1.562 -5.562 1.00 98.31 78 LEU A C 1
ATOM 596 O O . LEU A 1 78 ? 11.453 -1.942 -5.757 1.00 98.31 78 LEU A O 1
ATOM 600 N N . ASP A 1 79 ? 9.674 -1.688 -4.400 1.00 98.50 79 ASP A N 1
ATOM 601 C CA . ASP A 1 79 ? 10.234 -2.313 -3.202 1.00 98.50 79 ASP A CA 1
ATOM 602 C C . ASP A 1 79 ? 9.242 -3.353 -2.655 1.00 98.50 79 ASP A C 1
ATOM 604 O O . ASP A 1 79 ? 8.498 -3.121 -1.700 1.00 98.50 79 ASP A O 1
ATOM 608 N N . TYR A 1 80 ? 9.174 -4.505 -3.331 1.00 98.75 80 TYR A N 1
ATOM 609 C CA . TYR A 1 80 ? 8.361 -5.642 -2.889 1.00 98.75 80 TYR A CA 1
ATOM 610 C C . TYR A 1 80 ? 8.821 -6.245 -1.553 1.00 98.75 80 TYR A C 1
ATOM 612 O O . TYR A 1 80 ? 7.947 -6.538 -0.734 1.00 98.75 80 TYR A O 1
ATOM 620 N N . PRO A 1 81 ? 10.136 -6.405 -1.273 1.00 98.69 81 PRO A N 1
ATOM 621 C CA . PRO A 1 81 ? 10.595 -6.944 0.007 1.00 98.69 81 PRO A CA 1
ATOM 622 C C . PRO A 1 81 ? 10.052 -6.181 1.217 1.00 98.69 81 PRO A C 1
ATOM 624 O O . PRO A 1 81 ? 9.670 -6.813 2.204 1.00 98.69 81 PRO A O 1
ATOM 627 N N . ARG A 1 82 ? 9.939 -4.849 1.128 1.00 98.56 82 ARG A N 1
ATOM 628 C CA . ARG A 1 82 ? 9.325 -4.028 2.180 1.00 98.56 82 ARG A CA 1
ATOM 629 C C . ARG A 1 82 ? 7.851 -4.353 2.407 1.00 98.56 82 ARG A C 1
ATOM 631 O O . ARG A 1 82 ? 7.419 -4.430 3.551 1.00 98.56 82 ARG A O 1
ATOM 638 N N . VAL A 1 83 ? 7.080 -4.578 1.342 1.00 98.75 83 VAL A N 1
ATOM 639 C CA . VAL A 1 83 ? 5.663 -4.969 1.462 1.00 98.75 83 VAL A CA 1
ATOM 640 C C . VAL A 1 83 ? 5.527 -6.365 2.074 1.00 98.75 83 VAL A C 1
ATOM 642 O O . VAL A 1 83 ? 4.658 -6.585 2.913 1.00 98.75 83 VAL A O 1
ATOM 645 N N . TYR A 1 84 ? 6.417 -7.296 1.725 1.00 98.81 84 TYR A N 1
ATOM 646 C CA . TYR A 1 84 ? 6.434 -8.623 2.346 1.00 98.81 84 TYR A CA 1
ATOM 647 C C . TYR A 1 84 ? 6.795 -8.566 3.830 1.00 98.81 84 TYR A C 1
ATOM 649 O O . TYR A 1 84 ? 6.227 -9.310 4.626 1.00 98.81 84 TYR A O 1
ATOM 657 N N . GLN A 1 85 ? 7.741 -7.700 4.210 1.00 98.81 85 GLN A N 1
ATOM 658 C CA . GLN A 1 85 ? 8.068 -7.475 5.618 1.00 98.81 85 GLN A CA 1
ATOM 659 C C . GLN A 1 85 ? 6.857 -6.922 6.369 1.00 98.81 85 GLN A C 1
ATOM 661 O O . GLN A 1 85 ? 6.510 -7.453 7.418 1.00 98.81 85 GLN A O 1
ATOM 666 N N . LEU A 1 86 ? 6.146 -5.963 5.774 1.00 98.69 86 LEU A N 1
ATOM 667 C CA . LEU A 1 86 ? 4.925 -5.415 6.356 1.00 98.69 86 LEU A CA 1
ATOM 668 C C . LEU A 1 86 ? 3.867 -6.502 6.605 1.00 98.69 86 LEU A C 1
ATOM 670 O O . LEU A 1 86 ? 3.285 -6.549 7.686 1.00 98.69 86 LEU A O 1
ATOM 674 N N . LYS A 1 87 ? 3.652 -7.427 5.659 1.00 98.69 87 LYS A N 1
ATOM 675 C CA . LYS A 1 87 ? 2.719 -8.548 5.867 1.00 98.69 87 LYS A CA 1
ATOM 676 C C . LYS A 1 87 ? 3.169 -9.496 6.987 1.00 98.69 87 LYS A C 1
ATOM 678 O O . LYS A 1 87 ? 2.321 -10.004 7.719 1.00 98.69 87 LYS A O 1
ATOM 683 N N . ARG A 1 88 ? 4.478 -9.729 7.145 1.00 98.75 88 ARG A N 1
ATOM 684 C CA . ARG A 1 88 ? 5.021 -10.531 8.259 1.00 98.75 88 ARG A CA 1
ATOM 685 C C . ARG A 1 88 ? 4.802 -9.868 9.616 1.00 98.75 88 ARG A C 1
ATOM 687 O O . ARG A 1 88 ? 4.506 -10.575 10.573 1.00 98.75 88 ARG A O 1
ATOM 694 N N . ASP A 1 89 ? 4.926 -8.546 9.681 1.00 98.69 89 ASP A N 1
ATOM 695 C CA . ASP A 1 89 ? 4.784 -7.786 10.928 1.00 98.69 89 ASP A CA 1
ATOM 696 C C . ASP A 1 89 ? 3.310 -7.609 11.332 1.00 98.69 89 ASP A C 1
ATOM 698 O O . ASP A 1 89 ? 2.987 -7.536 12.516 1.00 98.69 89 ASP A O 1
ATOM 702 N N . PHE A 1 90 ? 2.393 -7.631 10.358 1.00 98.69 90 PHE A N 1
ATOM 703 C CA . PHE A 1 90 ? 0.945 -7.547 10.569 1.00 98.69 90 PHE A CA 1
ATOM 704 C C . PHE A 1 90 ? 0.211 -8.798 10.045 1.00 98.69 90 PHE A C 1
ATOM 706 O O . PHE A 1 90 ? -0.644 -8.695 9.159 1.00 98.69 90 PHE A O 1
ATOM 713 N N . PRO A 1 91 ? 0.476 -9.999 10.601 1.00 98.38 91 PRO A N 1
ATOM 714 C CA . PRO A 1 91 ? -0.075 -11.248 10.069 1.00 98.38 91 PRO A CA 1
ATOM 715 C C . PRO A 1 91 ? -1.603 -11.335 10.202 1.00 98.38 91 PRO A C 1
ATOM 717 O O . PRO A 1 91 ? -2.245 -12.076 9.463 1.00 98.38 91 PRO A O 1
ATOM 720 N N . HIS A 1 92 ? -2.182 -10.559 11.122 1.00 98.12 92 HIS A N 1
ATOM 721 C CA . HIS A 1 92 ? -3.616 -10.492 11.404 1.00 98.12 92 HIS A CA 1
ATOM 722 C C . HIS A 1 92 ? -4.407 -9.579 10.446 1.00 98.12 92 HIS A C 1
ATOM 724 O O . HIS A 1 92 ? -5.631 -9.527 10.546 1.00 98.12 92 HIS A O 1
ATOM 730 N N . LEU A 1 93 ? -3.736 -8.831 9.562 1.00 98.62 93 LEU A N 1
ATOM 731 C CA . LEU A 1 93 ? -4.371 -7.987 8.543 1.00 98.62 93 LEU A CA 1
ATOM 732 C C . LEU A 1 93 ? -4.321 -8.675 7.183 1.00 98.62 93 LEU A C 1
ATOM 734 O O . LEU A 1 93 ? -3.322 -9.318 6.860 1.00 98.62 93 LEU A O 1
ATOM 738 N N . THR A 1 94 ? -5.351 -8.482 6.365 1.00 98.69 94 THR A N 1
ATOM 739 C CA . THR A 1 94 ? -5.351 -8.917 4.965 1.00 98.69 94 THR A CA 1
ATOM 740 C C . THR A 1 94 ? -4.617 -7.874 4.131 1.00 98.69 94 THR A C 1
ATOM 742 O O . THR A 1 94 ? -5.000 -6.701 4.113 1.00 98.69 94 THR A O 1
ATOM 745 N N . MET A 1 95 ? -3.563 -8.272 3.423 1.00 98.69 95 MET A N 1
ATOM 746 C CA . MET A 1 95 ? -2.773 -7.371 2.592 1.00 98.69 95 MET A CA 1
ATOM 747 C C . MET A 1 95 ? -2.597 -7.902 1.174 1.00 98.69 95 MET A C 1
ATOM 749 O O . MET A 1 95 ? -2.070 -8.992 0.950 1.00 98.69 95 MET A O 1
ATOM 753 N N . ALA A 1 96 ? -2.960 -7.068 0.203 1.00 98.69 96 ALA A N 1
ATOM 754 C CA . ALA A 1 96 ? -2.662 -7.289 -1.202 1.00 98.69 96 ALA A CA 1
ATOM 755 C C . ALA A 1 96 ? -1.498 -6.406 -1.667 1.00 98.69 96 ALA A C 1
ATOM 757 O O . ALA A 1 96 ? -1.434 -5.216 -1.345 1.00 98.69 96 ALA A O 1
ATOM 758 N N . ILE A 1 97 ? -0.597 -6.957 -2.479 1.00 98.69 97 ILE A N 1
ATOM 759 C CA . ILE A 1 97 ? 0.481 -6.187 -3.111 1.00 98.69 97 ILE A CA 1
ATOM 760 C C . ILE A 1 97 ? 0.041 -5.621 -4.461 1.00 98.69 97 ILE A C 1
ATOM 762 O O . ILE A 1 97 ? -0.756 -6.213 -5.189 1.00 98.69 97 ILE A O 1
ATOM 766 N N . ASN A 1 98 ? 0.549 -4.440 -4.801 1.00 98.50 98 ASN A N 1
ATOM 767 C CA . ASN A 1 98 ? 0.249 -3.757 -6.049 1.00 98.50 98 ASN A CA 1
ATOM 768 C C . ASN A 1 98 ? 1.485 -3.072 -6.647 1.00 98.50 98 ASN A C 1
ATOM 770 O O . ASN A 1 98 ? 2.369 -2.589 -5.939 1.00 98.50 98 ASN A O 1
ATOM 774 N N . GLY A 1 99 ? 1.457 -2.929 -7.972 1.00 97.00 99 GLY A N 1
ATOM 775 C CA . GLY A 1 99 ? 2.405 -2.139 -8.749 1.00 97.00 99 GLY A CA 1
ATOM 776 C C . GLY A 1 99 ? 3.396 -3.018 -9.495 1.00 97.00 99 GLY A C 1
ATOM 777 O O . GLY A 1 99 ? 4.106 -3.780 -8.878 1.00 97.00 99 GLY A O 1
ATOM 778 N N . GLY A 1 100 ? 3.465 -2.881 -10.821 1.00 95.00 100 GLY A N 1
ATOM 779 C CA . GLY A 1 100 ? 4.501 -3.527 -11.635 1.00 95.00 100 GLY A CA 1
ATOM 780 C C . GLY A 1 100 ? 4.281 -4.993 -12.012 1.00 95.00 100 GLY A C 1
ATOM 781 O O . GLY A 1 100 ? 5.056 -5.470 -12.825 1.00 95.00 100 GLY A O 1
ATOM 782 N N . VAL A 1 101 ? 3.239 -5.651 -11.497 1.00 94.56 101 VAL A N 1
ATOM 783 C CA . VAL A 1 101 ? 2.891 -7.045 -11.826 1.00 94.56 101 VAL A CA 1
ATOM 784 C C . VAL A 1 101 ? 2.262 -7.142 -13.217 1.00 94.56 101 VAL A C 1
ATOM 786 O O . VAL A 1 101 ? 1.298 -6.421 -13.506 1.00 94.56 101 VAL A O 1
ATOM 789 N N . LYS A 1 102 ? 2.808 -8.017 -14.062 1.00 92.62 102 LYS A N 1
ATOM 790 C CA . LYS A 1 102 ? 2.469 -8.176 -15.481 1.00 92.62 102 LYS A CA 1
ATOM 791 C C . LYS A 1 102 ? 2.109 -9.602 -15.887 1.00 92.62 102 LYS A C 1
ATOM 793 O O . LYS A 1 102 ? 1.390 -9.778 -16.866 1.00 92.62 102 LYS A O 1
ATOM 798 N N . THR A 1 103 ? 2.610 -10.617 -15.188 1.00 90.94 103 THR A N 1
ATOM 799 C CA . THR A 1 103 ? 2.405 -12.018 -15.594 1.00 90.94 103 THR A CA 1
ATOM 800 C C . THR A 1 103 ? 1.765 -12.854 -14.492 1.00 90.94 103 THR A C 1
ATOM 802 O O . THR A 1 103 ? 1.738 -12.453 -13.329 1.00 90.94 103 THR A O 1
ATOM 805 N N . MET A 1 104 ? 1.226 -14.020 -14.858 1.00 88.81 104 MET A N 1
ATOM 806 C CA . MET A 1 104 ? 0.639 -14.954 -13.891 1.00 88.81 104 MET A CA 1
ATOM 807 C C . MET A 1 104 ? 1.706 -15.538 -12.962 1.00 88.81 104 MET A C 1
ATOM 809 O O . MET A 1 104 ? 1.464 -15.678 -11.770 1.00 88.81 104 MET A O 1
ATOM 813 N N . GLU A 1 105 ? 2.905 -15.795 -13.480 1.00 92.94 105 GLU A N 1
ATOM 814 C CA . GLU A 1 105 ? 4.041 -16.294 -12.703 1.00 92.94 105 GLU A CA 1
ATOM 815 C C . GLU A 1 105 ? 4.460 -15.281 -11.627 1.00 92.94 105 GLU A C 1
ATOM 817 O O . GLU A 1 105 ? 4.748 -15.653 -10.492 1.00 92.94 105 GLU A O 1
ATOM 822 N N . GLU A 1 106 ? 4.442 -13.983 -11.951 1.00 95.44 106 GLU A N 1
ATOM 823 C CA . GLU A 1 106 ? 4.694 -12.927 -10.966 1.00 95.44 106 GLU A CA 1
ATOM 824 C C . GLU A 1 106 ? 3.598 -12.885 -9.889 1.00 95.44 106 GLU A C 1
ATOM 826 O O . GLU A 1 106 ? 3.905 -12.712 -8.709 1.00 95.44 106 GLU A O 1
ATOM 831 N N . ILE A 1 107 ? 2.326 -13.077 -10.261 1.00 94.31 107 ILE A N 1
ATOM 832 C CA . ILE A 1 107 ? 1.216 -13.170 -9.297 1.00 94.31 107 ILE A CA 1
ATOM 833 C C . ILE A 1 107 ? 1.434 -14.349 -8.348 1.00 94.31 107 ILE A C 1
ATOM 835 O O . ILE A 1 107 ? 1.378 -14.166 -7.134 1.00 94.31 107 ILE A O 1
ATOM 839 N N . GLU A 1 108 ? 1.702 -15.539 -8.883 1.00 95.19 108 GLU A N 1
ATOM 840 C CA . GLU A 1 108 ? 1.932 -16.752 -8.092 1.00 95.19 108 GLU A CA 1
ATOM 841 C C . GLU A 1 108 ? 3.113 -16.589 -7.133 1.00 95.19 108 GLU A C 1
ATOM 843 O O . GLU A 1 108 ? 3.018 -16.994 -5.971 1.00 95.19 108 GLU A O 1
ATOM 848 N N . ALA A 1 109 ? 4.188 -15.933 -7.581 1.00 97.62 109 ALA A N 1
ATOM 849 C CA . ALA A 1 109 ? 5.340 -15.611 -6.745 1.00 97.62 109 ALA A CA 1
ATOM 850 C C . ALA A 1 109 ? 4.975 -14.650 -5.601 1.00 97.62 109 ALA A C 1
ATOM 852 O O . ALA A 1 109 ? 5.377 -14.863 -4.457 1.00 97.62 109 ALA A O 1
ATOM 853 N N . HIS A 1 110 ? 4.182 -13.612 -5.875 1.00 98.12 110 HIS A N 1
ATOM 854 C CA . HIS A 1 110 ? 3.710 -12.682 -4.848 1.00 98.12 110 HIS A CA 1
ATOM 855 C C . HIS A 1 110 ? 2.769 -13.348 -3.832 1.00 98.12 110 HIS A C 1
ATOM 857 O O . HIS A 1 110 ? 2.862 -13.057 -2.637 1.00 98.12 110 HIS A O 1
ATOM 863 N N . LEU A 1 111 ? 1.903 -14.260 -4.280 1.00 97.88 111 LEU A N 1
ATOM 864 C CA . LEU A 1 111 ? 0.969 -15.002 -3.423 1.00 97.88 111 LEU A CA 1
ATOM 865 C C . LEU A 1 111 ? 1.663 -15.977 -2.458 1.00 97.88 111 LEU A C 1
ATOM 867 O O . LEU A 1 111 ? 1.046 -16.402 -1.489 1.00 97.88 111 LEU A O 1
ATOM 871 N N . GLN A 1 112 ? 2.953 -16.283 -2.644 1.00 97.94 112 GLN A N 1
ATOM 872 C CA . GLN A 1 112 ? 3.732 -17.007 -1.625 1.00 97.94 112 GLN A CA 1
ATOM 873 C C . GLN A 1 112 ? 4.009 -16.166 -0.366 1.00 97.94 112 GLN A C 1
ATOM 875 O O . GLN A 1 112 ? 4.437 -16.702 0.656 1.00 97.94 112 GLN A O 1
ATOM 880 N N . HIS A 1 113 ? 3.811 -14.846 -0.432 1.00 98.31 113 HIS A N 1
ATOM 881 C CA . HIS A 1 113 ? 4.148 -13.910 0.645 1.00 98.31 113 HIS A CA 1
ATOM 882 C C . HIS A 1 113 ? 2.980 -13.027 1.094 1.00 98.31 113 HIS A C 1
ATOM 884 O O . HIS A 1 113 ? 3.061 -12.431 2.166 1.00 98.31 113 HIS A O 1
ATOM 890 N N . MET A 1 114 ? 1.938 -12.902 0.272 1.00 98.50 114 MET A N 1
ATOM 891 C CA . MET A 1 114 ? 0.849 -11.938 0.428 1.00 98.50 114 MET A CA 1
ATOM 892 C C . MET A 1 114 ? -0.504 -12.632 0.302 1.00 98.50 114 MET A C 1
ATOM 894 O O . MET A 1 114 ? -0.617 -13.641 -0.387 1.00 98.50 114 MET A O 1
ATOM 898 N N . ASP A 1 115 ? -1.548 -12.042 0.885 1.00 98.38 115 ASP A N 1
ATOM 899 C CA . ASP A 1 115 ? -2.904 -12.606 0.810 1.00 98.38 115 ASP A CA 1
ATOM 900 C C . ASP A 1 115 ? -3.577 -12.330 -0.544 1.00 98.38 115 ASP A C 1
ATOM 902 O O . ASP A 1 115 ? -4.573 -12.955 -0.900 1.00 98.38 115 ASP A O 1
ATOM 906 N N . GLY A 1 116 ? -3.048 -11.374 -1.313 1.00 97.31 116 GLY A N 1
ATOM 907 C CA . GLY A 1 116 ? -3.593 -11.016 -2.613 1.00 97.31 116 GLY A CA 1
ATOM 908 C C . GLY A 1 116 ? -2.635 -10.221 -3.490 1.00 97.31 116 GLY A C 1
ATOM 909 O O . GLY A 1 116 ? -1.617 -9.683 -3.046 1.00 97.31 116 GLY A O 1
ATOM 910 N N . VAL A 1 117 ? -3.002 -10.106 -4.764 1.00 97.81 117 VAL A N 1
ATOM 911 C CA . VAL A 1 117 ? -2.297 -9.291 -5.755 1.00 97.81 117 VAL A CA 1
ATOM 912 C C . VAL A 1 117 ? -3.321 -8.448 -6.499 1.00 97.81 117 VAL A C 1
ATOM 914 O O . VAL A 1 117 ? -4.259 -8.972 -7.093 1.00 97.81 117 VAL A O 1
ATOM 917 N N . MET A 1 118 ? -3.142 -7.129 -6.487 1.00 96.69 118 MET A N 1
ATOM 918 C CA . MET A 1 118 ? -3.949 -6.218 -7.293 1.00 96.69 118 MET A CA 1
ATOM 919 C C . MET A 1 118 ? -3.186 -5.851 -8.559 1.00 96.69 118 MET A C 1
ATOM 921 O O . MET A 1 118 ? -2.101 -5.261 -8.491 1.00 96.69 118 MET A O 1
ATOM 925 N N . VAL A 1 119 ? -3.800 -6.092 -9.715 1.00 93.75 119 VAL A N 1
ATOM 926 C CA . VAL A 1 119 ? -3.236 -5.713 -11.012 1.00 93.75 119 VAL A CA 1
ATOM 927 C C . VAL A 1 119 ? -4.046 -4.598 -11.662 1.00 93.75 119 VAL A C 1
ATOM 929 O O . VAL A 1 119 ? -5.269 -4.616 -11.677 1.00 93.75 119 VAL A O 1
ATOM 932 N N . GLY A 1 120 ? -3.333 -3.574 -12.143 1.00 90.88 120 GLY A N 1
ATOM 933 C CA . GLY A 1 120 ? -3.915 -2.363 -12.724 1.00 90.88 120 GLY A CA 1
ATOM 934 C C . GLY A 1 120 ? -3.725 -2.295 -14.238 1.00 90.88 120 GLY A C 1
ATOM 935 O O . GLY A 1 120 ? -4.502 -2.859 -14.995 1.00 90.88 120 GLY A O 1
ATOM 936 N N . ARG A 1 121 ? -2.676 -1.586 -14.689 1.00 89.44 121 ARG A N 1
ATOM 937 C CA . ARG A 1 121 ? -2.423 -1.315 -16.121 1.00 89.44 121 ARG A CA 1
ATOM 938 C C . ARG A 1 121 ? -2.417 -2.571 -16.989 1.00 89.44 121 ARG A C 1
ATOM 940 O O . ARG A 1 121 ? -2.990 -2.537 -18.068 1.00 89.44 121 ARG A O 1
ATOM 947 N N . GLU A 1 122 ? -1.813 -3.652 -16.509 1.00 89.56 122 GLU A N 1
ATOM 948 C CA . GLU A 1 122 ? -1.719 -4.890 -17.280 1.00 89.56 122 GLU A CA 1
ATOM 949 C C . GLU A 1 122 ? -3.097 -5.488 -17.589 1.00 89.56 122 GLU A C 1
ATOM 951 O O . GLU A 1 122 ? -3.344 -5.909 -18.716 1.00 89.56 122 GLU A O 1
ATOM 956 N N . ALA A 1 123 ? -4.020 -5.455 -16.621 1.00 86.00 123 ALA A N 1
ATOM 957 C CA . ALA A 1 123 ? -5.387 -5.943 -16.798 1.00 86.00 123 ALA A CA 1
ATOM 958 C C . ALA A 1 123 ? -6.134 -5.187 -17.905 1.00 86.00 123 ALA A C 1
ATOM 960 O O . ALA A 1 123 ? -6.931 -5.771 -18.635 1.00 86.00 123 ALA A O 1
ATOM 961 N N . TYR A 1 124 ? -5.832 -3.897 -18.064 1.00 83.81 124 TYR A N 1
ATOM 962 C CA . TYR A 1 124 ? -6.395 -3.066 -19.123 1.00 83.81 124 TYR A CA 1
ATOM 963 C C . TYR A 1 124 ? -5.687 -3.260 -20.473 1.00 83.81 124 TYR A C 1
ATOM 965 O O . TYR A 1 124 ? -6.335 -3.304 -21.513 1.00 83.81 124 TYR A O 1
ATOM 973 N N . GLN A 1 125 ? -4.355 -3.351 -20.472 1.00 84.25 125 GLN A N 1
ATOM 974 C CA . GLN A 1 125 ? -3.546 -3.353 -21.694 1.00 84.25 125 GLN A CA 1
ATOM 975 C C . GLN A 1 125 ? -3.504 -4.717 -22.386 1.00 84.25 125 GLN A C 1
ATOM 977 O O . GLN A 1 125 ? -3.451 -4.765 -23.610 1.00 84.25 125 GLN A O 1
ATOM 982 N N . ASN A 1 126 ? -3.562 -5.808 -21.621 1.00 80.38 126 ASN A N 1
ATOM 983 C CA . ASN A 1 126 ? -3.406 -7.170 -22.125 1.00 80.38 126 ASN A CA 1
ATOM 984 C C . ASN A 1 126 ? -4.561 -8.070 -21.671 1.00 80.38 126 ASN A C 1
ATOM 986 O O . ASN A 1 126 ? -4.359 -9.168 -21.168 1.00 80.38 126 ASN A O 1
ATOM 990 N N . LEU A 1 127 ? -5.803 -7.626 -21.880 1.00 71.75 127 LEU A N 1
ATOM 991 C CA . LEU A 1 127 ? -7.020 -8.306 -21.408 1.00 71.75 127 LEU A CA 1
ATOM 992 C C . LEU A 1 127 ? -7.074 -9.817 -21.735 1.00 71.75 127 LEU A C 1
ATOM 994 O O . LEU A 1 127 ? -7.603 -10.615 -20.961 1.00 71.75 127 LEU A O 1
ATOM 998 N N . THR A 1 128 ? -6.488 -10.241 -22.856 1.00 69.38 128 THR A N 1
ATOM 999 C CA . THR A 1 128 ? -6.459 -11.646 -23.285 1.00 69.38 128 THR A CA 1
ATOM 1000 C C . THR A 1 128 ? -5.646 -12.575 -22.382 1.00 69.38 128 THR A C 1
ATOM 1002 O O . THR A 1 128 ? -5.936 -13.771 -22.372 1.00 69.38 128 THR A O 1
ATOM 1005 N N . CYS A 1 129 ? -4.644 -12.087 -21.635 1.00 63.19 129 CYS A N 1
ATOM 1006 C CA . CYS A 1 129 ? -3.933 -12.937 -20.670 1.00 63.19 129 CYS A CA 1
ATOM 1007 C C . CYS A 1 129 ? -4.781 -13.208 -19.412 1.00 63.19 129 CYS A C 1
ATOM 1009 O O . CYS A 1 129 ? -4.701 -14.297 -18.853 1.00 63.19 129 CYS A O 1
ATOM 1011 N N . TRP A 1 130 ? -5.683 -12.287 -19.054 1.00 62.12 130 TRP A N 1
ATOM 1012 C CA . TRP A 1 130 ? -6.577 -12.383 -17.890 1.00 62.12 130 TRP A CA 1
ATOM 1013 C C . TRP A 1 130 ? -7.828 -13.226 -18.145 1.00 62.12 130 TRP A C 1
ATOM 1015 O O . TRP A 1 130 ? -8.290 -13.954 -17.272 1.00 62.12 130 TRP A O 1
ATOM 1025 N N . LEU A 1 131 ? -8.372 -13.182 -19.362 1.00 58.47 131 LEU A N 1
ATOM 1026 C CA . LEU A 1 131 ? -9.549 -13.983 -19.724 1.00 58.47 131 LEU A CA 1
ATOM 1027 C C . LEU A 1 131 ? -9.269 -15.495 -19.769 1.00 58.47 131 LEU A C 1
ATOM 1029 O O . LEU A 1 131 ? -10.201 -16.289 -19.692 1.00 58.47 131 LEU A O 1
ATOM 1033 N N . LYS A 1 132 ? -8.002 -15.908 -19.892 1.00 55.06 132 LYS A N 1
ATOM 1034 C CA . LYS A 1 132 ? -7.613 -17.328 -19.866 1.00 55.06 132 LYS A CA 1
ATOM 1035 C C . LYS A 1 132 ? -7.443 -17.869 -18.445 1.00 55.06 132 LYS A C 1
ATOM 1037 O O . LYS A 1 132 ? -7.652 -19.059 -18.227 1.00 55.06 132 LYS A O 1
ATOM 1042 N N . SER A 1 133 ? -7.091 -17.018 -17.482 1.00 56.94 133 SER A N 1
ATOM 1043 C CA . SER A 1 133 ? -6.830 -17.421 -16.096 1.00 56.94 133 SER A CA 1
ATOM 1044 C C . SER A 1 133 ? -8.089 -17.500 -15.229 1.00 56.94 133 SER A C 1
ATOM 1046 O O . SER A 1 133 ? -8.085 -18.219 -14.232 1.00 56.94 133 SER A O 1
ATOM 1048 N N . THR A 1 134 ? -9.205 -16.874 -15.618 1.00 52.31 134 THR A N 1
ATOM 1049 C CA . THR A 1 134 ? -10.489 -16.982 -14.892 1.00 52.31 134 THR A CA 1
ATOM 1050 C C . THR A 1 134 ? -11.025 -18.413 -14.816 1.00 52.31 134 THR A C 1
ATOM 1052 O O . THR A 1 134 ? -11.653 -18.760 -13.820 1.00 52.31 134 THR A O 1
ATOM 1055 N N . SER A 1 135 ? -10.715 -19.279 -15.788 1.00 44.75 135 SER A N 1
ATOM 1056 C CA . SER A 1 135 ? -11.064 -20.708 -15.702 1.00 44.75 135 SER A CA 1
ATOM 1057 C C . SER A 1 135 ? -10.257 -21.463 -14.633 1.00 44.75 135 SER A C 1
ATOM 1059 O O . SER A 1 135 ? -10.737 -22.464 -14.110 1.00 44.75 135 SER A O 1
ATOM 1061 N N . ALA A 1 136 ? -9.065 -20.978 -14.269 1.00 42.19 136 ALA A N 1
ATOM 1062 C CA . ALA A 1 136 ? -8.221 -21.568 -13.227 1.00 42.19 136 ALA A CA 1
ATOM 1063 C C . ALA A 1 136 ? -8.459 -20.929 -11.843 1.00 42.19 136 ALA A C 1
ATOM 1065 O O . ALA A 1 136 ? -8.541 -21.640 -10.845 1.00 42.19 136 ALA A O 1
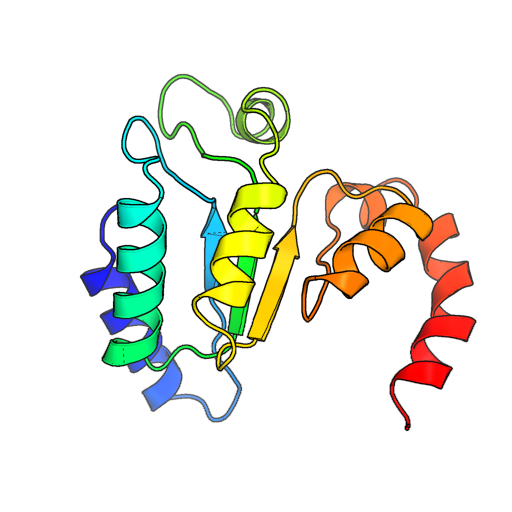ATOM 1066 N N . CYS A 1 137 ? -8.647 -19.605 -11.769 1.00 36.47 137 CYS A N 1
ATOM 1067 C CA . CYS A 1 137 ? -8.869 -18.897 -10.502 1.00 36.47 137 CYS A CA 1
ATOM 1068 C C . CYS A 1 137 ? -10.250 -19.162 -9.878 1.00 36.47 137 CYS A C 1
ATOM 1070 O O . CYS A 1 137 ? -10.344 -19.238 -8.654 1.00 36.47 137 CYS A O 1
ATOM 1072 N N . LEU A 1 138 ? -11.316 -19.355 -10.671 1.00 30.92 138 LEU A N 1
ATOM 1073 C CA . LEU A 1 138 ? -12.648 -19.644 -10.113 1.00 30.92 138 LEU A CA 1
ATOM 1074 C C . LEU A 1 138 ? -12.711 -21.028 -9.439 1.00 30.92 138 LEU A C 1
ATOM 1076 O O . LEU A 1 138 ? -13.482 -21.222 -8.506 1.00 30.92 138 LEU A O 1
ATOM 1080 N N . ALA A 1 139 ? -11.879 -21.980 -9.875 1.00 30.92 139 ALA A N 1
ATOM 1081 C CA . ALA A 1 139 ? -11.816 -23.320 -9.292 1.00 30.92 139 ALA A CA 1
ATOM 1082 C C . ALA A 1 139 ? -11.084 -23.360 -7.935 1.00 30.92 139 ALA A C 1
ATOM 1084 O O . ALA A 1 139 ? -11.321 -24.270 -7.143 1.00 30.92 139 ALA A O 1
ATOM 1085 N N . ALA A 1 140 ? -10.219 -22.378 -7.655 1.00 32.00 140 ALA A N 1
ATOM 1086 C CA . ALA A 1 140 ? -9.452 -22.299 -6.411 1.00 32.00 140 ALA A CA 1
ATOM 1087 C C . ALA A 1 140 ? -10.166 -21.511 -5.295 1.00 32.00 140 ALA A C 1
ATOM 1089 O O . ALA A 1 140 ? -9.863 -21.718 -4.128 1.00 32.00 140 ALA A O 1
ATOM 1090 N N . ALA A 1 141 ? -11.134 -20.651 -5.632 1.00 28.94 141 ALA A N 1
ATOM 1091 C CA . ALA A 1 141 ? -11.886 -19.839 -4.665 1.00 28.94 141 ALA A CA 1
ATOM 1092 C C . ALA A 1 141 ? -13.134 -20.539 -4.072 1.00 28.94 141 ALA A C 1
ATOM 1094 O O . ALA A 1 141 ? -13.853 -19.937 -3.280 1.00 28.94 141 ALA A O 1
ATOM 1095 N N . ILE A 1 142 ? -13.407 -21.795 -4.457 1.00 29.88 142 ILE A N 1
ATOM 1096 C CA . ILE A 1 142 ? -14.527 -22.622 -3.953 1.00 29.88 142 ILE A CA 1
ATOM 1097 C C . ILE A 1 142 ? -13.986 -23.886 -3.252 1.00 29.88 142 ILE A C 1
ATOM 1099 O O . ILE A 1 142 ? -14.517 -24.987 -3.409 1.00 29.88 142 ILE A O 1
ATOM 1103 N N . ARG A 1 143 ? -12.893 -23.756 -2.498 1.00 31.58 143 ARG A N 1
ATOM 1104 C CA . ARG A 1 143 ? -12.452 -24.776 -1.539 1.00 31.58 143 ARG A CA 1
ATOM 1105 C C . ARG A 1 143 ? -12.145 -24.150 -0.196 1.00 31.58 143 ARG A C 1
ATOM 1107 O O . ARG A 1 143 ? -11.483 -23.094 -0.196 1.00 31.58 143 ARG A O 1
#